Protein AF-A0A960IEM3-F1 (afdb_monomer_lite)

Radius of gyration: 12.83 Å; chains: 1; bounding box: 34×28×33 Å

Sequence (98 aa):
MGRARRLHQRALQADWQVGHGNVRVTPLVGEPIELTGVAAVVWAVLDMPRTANEVFAEALQIDPLLDEADVRAALDGMIESSLVWTNDDERSEGEIAI

Foldseek 3Di:
DDPLVVVLVQQLQFDWQDEPQWIWTHGPDDHIDIDGHLLNLLSNQQNDWDALVSSLVVSCVRYVVDDNVRNVVSLVVCCVVVSKHWPDPPRRPTIIHD

Structure (mmCIF, N/CA/C/O backbone):
data_AF-A0A960IEM3-F1
#
_entry.id   AF-A0A960IEM3-F1
#
loop_
_atom_site.group_PDB
_atom_site.id
_atom_site.type_symbol
_atom_site.label_atom_id
_atom_site.label_alt_id
_atom_site.label_comp_id
_atom_site.label_asym_id
_atom_site.label_entity_id
_atom_site.label_seq_id
_atom_site.pdbx_PDB_ins_code
_atom_site.Cartn_x
_atom_site.Cartn_y
_atom_site.Cartn_z
_atom_site.occupancy
_atom_site.B_iso_or_equiv
_atom_site.auth_seq_id
_atom_site.auth_comp_id
_atom_site.auth_asym_id
_atom_site.auth_atom_id
_atom_site.pdbx_PDB_model_num
ATOM 1 N N . MET A 1 1 ? -21.353 -2.524 1.834 1.00 48.94 1 MET A N 1
ATOM 2 C CA . MET A 1 1 ? -20.297 -3.539 1.586 1.00 48.94 1 MET A CA 1
ATOM 3 C C . MET A 1 1 ? -19.458 -3.118 0.377 1.00 48.94 1 MET A C 1
ATOM 5 O O . MET A 1 1 ? -19.894 -3.290 -0.762 1.00 48.94 1 MET A O 1
ATOM 9 N N . GLY A 1 2 ? -18.315 -2.472 0.632 1.00 49.38 2 GLY A N 1
ATOM 10 C CA . GLY A 1 2 ? -17.524 -1.733 -0.362 1.00 49.38 2 GLY A CA 1
ATOM 11 C C . GLY A 1 2 ? -16.821 -2.602 -1.413 1.00 49.38 2 GLY A C 1
ATOM 12 O O . GLY A 1 2 ? -16.490 -3.761 -1.172 1.00 49.38 2 GLY A O 1
ATOM 13 N N . ARG A 1 3 ? -16.597 -2.022 -2.599 1.00 45.47 3 ARG A N 1
ATOM 14 C CA . ARG A 1 3 ? -15.853 -2.609 -3.733 1.00 45.47 3 ARG A CA 1
ATOM 15 C C . ARG A 1 3 ? -14.414 -2.999 -3.350 1.00 45.47 3 ARG A C 1
ATOM 17 O O . ARG A 1 3 ? -13.932 -4.019 -3.827 1.00 45.47 3 ARG A O 1
ATOM 24 N N . ALA A 1 4 ? -13.812 -2.238 -2.438 1.00 41.59 4 ALA A N 1
ATOM 25 C CA . ALA A 1 4 ? -12.489 -2.439 -1.848 1.00 41.59 4 ALA A CA 1
ATOM 26 C C . ALA A 1 4 ? -12.314 -3.835 -1.216 1.00 41.59 4 ALA A C 1
ATOM 28 O O . ALA A 1 4 ? -11.450 -4.601 -1.630 1.00 41.59 4 ALA A O 1
ATOM 29 N N . ARG A 1 5 ? -13.235 -4.243 -0.333 1.00 49.28 5 ARG A N 1
ATOM 30 C CA . ARG A 1 5 ? -13.205 -5.562 0.328 1.00 49.28 5 ARG A CA 1
ATOM 31 C C . ARG A 1 5 ? -13.292 -6.742 -0.648 1.00 49.28 5 ARG A C 1
ATOM 33 O O . ARG A 1 5 ? -12.676 -7.777 -0.425 1.00 49.28 5 ARG A O 1
ATOM 40 N N . ARG A 1 6 ? -14.046 -6.596 -1.747 1.00 54.47 6 ARG A N 1
ATOM 41 C CA . ARG A 1 6 ? -14.143 -7.634 -2.794 1.00 54.47 6 ARG A CA 1
ATOM 42 C C . ARG A 1 6 ? -12.867 -7.742 -3.626 1.00 54.47 6 ARG A C 1
ATOM 44 O O . ARG A 1 6 ? -12.533 -8.839 -4.062 1.00 54.47 6 ARG A O 1
ATOM 51 N N . LEU A 1 7 ? -12.184 -6.622 -3.860 1.00 56.06 7 LEU A N 1
ATOM 52 C CA . LEU A 1 7 ? -10.881 -6.615 -4.521 1.00 56.06 7 LEU A CA 1
ATOM 53 C C . LEU A 1 7 ? -9.823 -7.254 -3.617 1.00 56.06 7 LEU A C 1
ATOM 55 O O . LEU A 1 7 ? -9.152 -8.169 -4.072 1.00 56.06 7 LEU A O 1
ATOM 59 N N . HIS A 1 8 ? -9.770 -6.886 -2.333 1.00 56.56 8 HIS A N 1
ATOM 60 C CA . HIS A 1 8 ? -8.856 -7.481 -1.350 1.00 56.56 8 HIS A CA 1
ATOM 61 C C . HIS A 1 8 ? -9.026 -9.007 -1.224 1.00 56.56 8 HIS A C 1
ATOM 63 O O . HIS A 1 8 ? -8.063 -9.751 -1.365 1.00 56.56 8 HIS A O 1
ATOM 69 N N . GLN A 1 9 ? -10.262 -9.507 -1.087 1.00 58.16 9 GLN A N 1
ATOM 70 C CA . GLN A 1 9 ? -10.515 -10.956 -1.024 1.00 58.16 9 GLN A CA 1
ATOM 71 C C . GLN A 1 9 ? -10.093 -11.719 -2.287 1.00 58.16 9 GLN A C 1
ATOM 73 O O . GLN A 1 9 ? -9.676 -12.869 -2.192 1.00 58.16 9 GLN A O 1
ATOM 78 N N . ARG A 1 10 ? -10.212 -11.103 -3.469 1.00 53.25 10 ARG A N 1
ATOM 79 C CA . ARG A 1 10 ? -9.717 -11.701 -4.719 1.00 53.25 10 ARG A CA 1
ATOM 80 C C . ARG A 1 10 ? -8.196 -11.688 -4.788 1.00 53.25 10 ARG A C 1
ATOM 82 O O . ARG A 1 10 ? -7.612 -12.612 -5.338 1.00 53.25 10 ARG A O 1
ATOM 89 N N . ALA A 1 11 ? -7.583 -10.654 -4.231 1.00 58.00 11 ALA A N 1
ATOM 90 C CA . ALA A 1 11 ? -6.148 -10.465 -4.235 1.00 58.00 11 ALA A CA 1
ATOM 91 C C . ALA A 1 11 ? -5.441 -11.437 -3.261 1.00 58.00 11 ALA A C 1
ATOM 93 O O . ALA A 1 11 ? -4.425 -12.016 -3.615 1.00 58.00 11 ALA A O 1
ATOM 94 N N . LEU A 1 12 ? -6.049 -11.778 -2.117 1.00 60.25 12 LEU A N 1
ATOM 95 C CA . LEU A 1 12 ? -5.573 -12.860 -1.228 1.00 60.25 12 LEU A CA 1
ATOM 96 C C . LEU A 1 12 ? -5.549 -14.260 -1.884 1.00 60.25 12 LEU A C 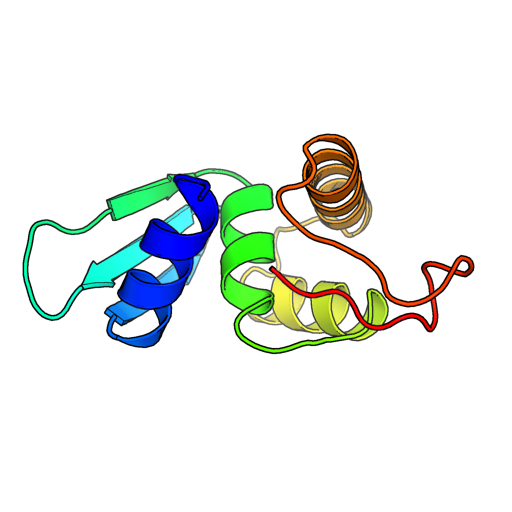1
ATOM 98 O O . LEU A 1 12 ? -4.958 -15.190 -1.346 1.00 60.25 12 LEU A O 1
ATOM 102 N N . GLN A 1 13 ? -6.210 -14.429 -3.031 1.00 65.00 13 GLN A N 1
ATOM 103 C CA . GLN A 1 13 ? -6.245 -15.667 -3.818 1.00 65.00 13 GLN A CA 1
ATOM 104 C C . GLN A 1 13 ? -5.614 -15.468 -5.206 1.00 65.00 13 GLN A C 1
ATOM 106 O O . GLN A 1 13 ? -6.065 -16.067 -6.184 1.00 65.00 13 GLN A O 1
ATOM 111 N N . ALA A 1 14 ? -4.626 -14.582 -5.320 1.00 63.88 14 ALA A N 1
ATOM 112 C CA . ALA A 1 14 ? -3.994 -14.217 -6.581 1.00 63.88 14 ALA A CA 1
ATOM 113 C C . ALA A 1 14 ? -2.473 -14.381 -6.527 1.00 63.88 14 ALA A C 1
ATOM 115 O O . ALA A 1 14 ? -1.869 -14.315 -5.459 1.00 63.88 14 ALA A O 1
ATOM 116 N N . ASP A 1 15 ? -1.867 -14.564 -7.699 1.00 68.94 15 ASP A N 1
ATOM 117 C CA . ASP A 1 15 ? -0.429 -14.373 -7.882 1.00 68.94 15 ASP A CA 1
ATOM 118 C C . ASP A 1 15 ? -0.142 -12.873 -8.039 1.00 68.94 15 ASP A C 1
ATOM 120 O O . ASP A 1 15 ? -0.815 -12.189 -8.824 1.00 68.94 15 ASP A O 1
ATOM 124 N N . TRP A 1 16 ? 0.823 -12.362 -7.275 1.00 67.38 16 TRP A N 1
ATOM 125 C CA . TRP A 1 16 ? 1.172 -10.942 -7.243 1.00 67.38 16 TRP A CA 1
ATOM 126 C C . TRP A 1 16 ? 2.527 -10.720 -7.898 1.00 67.38 16 TRP A C 1
ATOM 128 O O . TRP A 1 16 ? 3.522 -11.339 -7.530 1.00 67.38 16 TRP A O 1
ATOM 138 N N . GLN A 1 17 ? 2.577 -9.777 -8.832 1.00 72.81 17 GLN A N 1
ATOM 139 C CA . GLN A 1 17 ? 3.830 -9.252 -9.363 1.00 72.81 17 GLN A CA 1
ATOM 140 C C . GLN A 1 17 ? 3.892 -7.765 -9.065 1.00 72.81 17 GLN A C 1
ATOM 142 O O . GLN A 1 17 ? 2.985 -7.023 -9.444 1.00 72.81 17 GLN A O 1
ATOM 147 N N . VAL A 1 18 ? 4.957 -7.335 -8.396 1.00 71.50 18 VAL A N 1
ATOM 148 C CA . VAL A 1 18 ? 5.147 -5.935 -8.024 1.00 71.50 18 VAL A CA 1
ATOM 149 C C . VAL A 1 18 ? 6.489 -5.429 -8.539 1.00 71.50 18 VAL A C 1
ATOM 151 O O . VAL A 1 18 ? 7.492 -6.136 -8.453 1.00 71.50 18 VAL A O 1
ATOM 154 N N . GLY A 1 19 ? 6.499 -4.213 -9.083 1.00 69.12 19 GLY A N 1
ATOM 155 C CA . GLY A 1 19 ? 7.717 -3.497 -9.455 1.00 69.12 19 GLY A CA 1
ATOM 156 C C . GLY A 1 19 ? 7.439 -2.227 -10.260 1.00 69.12 19 GLY A C 1
ATOM 157 O O . GLY A 1 19 ? 6.461 -2.153 -11.009 1.00 69.12 19 GLY A O 1
ATOM 158 N N . HIS A 1 20 ? 8.315 -1.228 -10.124 1.00 71.62 20 HIS A N 1
ATOM 159 C CA . HIS A 1 20 ? 8.236 0.066 -10.818 1.00 71.62 20 HIS A CA 1
ATOM 160 C C . HIS A 1 20 ? 6.902 0.803 -10.607 1.00 71.62 20 HIS A C 1
ATOM 162 O O . HIS A 1 20 ? 6.294 1.305 -11.556 1.00 71.62 20 HIS A O 1
ATOM 168 N N . GLY A 1 21 ? 6.407 0.814 -9.372 1.00 66.31 21 GLY A N 1
ATOM 169 C CA . GLY A 1 21 ? 5.136 1.411 -8.989 1.00 66.31 21 GLY A CA 1
ATOM 170 C C . GLY A 1 21 ? 3.923 0.677 -9.552 1.00 66.31 21 GLY A C 1
ATOM 171 O O . GLY A 1 21 ? 2.826 1.209 -9.472 1.00 66.31 21 GLY A O 1
ATOM 172 N N . ASN A 1 22 ? 4.075 -0.513 -10.134 1.00 70.56 22 ASN A N 1
ATOM 173 C CA . ASN A 1 22 ? 2.962 -1.287 -10.670 1.00 70.56 22 ASN A CA 1
ATOM 174 C C . ASN A 1 22 ? 2.773 -2.571 -9.874 1.00 70.56 22 ASN A C 1
ATOM 176 O O . ASN A 1 22 ? 3.734 -3.241 -9.500 1.00 70.56 22 ASN A O 1
ATOM 180 N N . VAL A 1 23 ? 1.512 -2.926 -9.667 1.00 72.44 23 VAL A N 1
ATOM 181 C CA . VAL A 1 23 ? 1.097 -4.189 -9.077 1.00 72.44 23 VAL A CA 1
ATOM 182 C C . VAL A 1 23 ? 0.164 -4.884 -10.046 1.00 72.44 23 VAL A C 1
ATOM 184 O O . VAL A 1 23 ? -0.928 -4.399 -10.344 1.00 72.44 23 VAL A O 1
ATOM 187 N N . ARG A 1 24 ? 0.573 -6.054 -10.519 1.00 74.56 24 ARG A N 1
ATOM 188 C CA . ARG A 1 24 ? -0.281 -6.944 -11.291 1.00 74.56 24 ARG A CA 1
ATOM 189 C C . ARG A 1 24 ? -0.802 -8.040 -10.377 1.00 74.56 24 ARG A C 1
ATOM 191 O O . ARG A 1 24 ? -0.031 -8.824 -9.830 1.00 74.56 24 ARG A O 1
ATOM 198 N N . VAL A 1 25 ? -2.122 -8.102 -10.256 1.00 69.00 25 VAL A N 1
ATOM 199 C CA . VAL A 1 25 ? -2.841 -9.124 -9.494 1.00 69.00 25 VAL A CA 1
ATOM 200 C C . VAL A 1 25 ? -3.441 -10.111 -10.486 1.00 69.00 25 VAL A C 1
ATOM 202 O O . VAL A 1 25 ? -4.326 -9.744 -11.260 1.00 69.00 25 VAL A O 1
ATOM 205 N N . THR A 1 26 ? -2.977 -11.359 -10.481 1.00 74.56 26 THR A N 1
ATOM 206 C CA . THR A 1 26 ? -3.512 -12.430 -11.337 1.00 74.56 26 THR A CA 1
ATOM 207 C C . THR A 1 26 ? -4.403 -13.353 -10.501 1.00 74.56 26 THR A C 1
ATOM 209 O O . THR A 1 26 ? -3.889 -14.249 -9.830 1.00 74.56 26 THR A O 1
ATOM 212 N N . PRO A 1 27 ? -5.733 -13.144 -10.482 1.00 63.19 27 PRO A N 1
ATOM 213 C CA . PRO A 1 27 ? -6.636 -13.976 -9.693 1.00 63.19 27 PRO A CA 1
ATOM 214 C C . PRO A 1 27 ? -6.711 -15.403 -10.251 1.00 63.19 27 PRO A C 1
ATOM 216 O O . PRO A 1 27 ? -6.619 -15.603 -11.461 1.00 63.19 27 PRO A O 1
ATOM 219 N N . LEU A 1 28 ? -6.982 -16.392 -9.388 1.00 65.56 28 LEU A N 1
ATOM 220 C CA . LEU A 1 28 ? -7.227 -17.787 -9.809 1.00 65.56 28 LEU A CA 1
ATOM 221 C C . LEU A 1 28 ? -8.350 -17.922 -10.853 1.00 65.56 28 LEU A C 1
ATOM 223 O O . LEU A 1 28 ? -8.367 -18.870 -11.636 1.00 65.56 28 LEU A O 1
ATOM 227 N N . VAL A 1 29 ? -9.305 -16.988 -10.846 1.00 63.28 29 VAL A N 1
ATOM 228 C CA . VAL A 1 29 ? -10.415 -16.929 -11.799 1.00 63.28 29 VAL A CA 1
ATO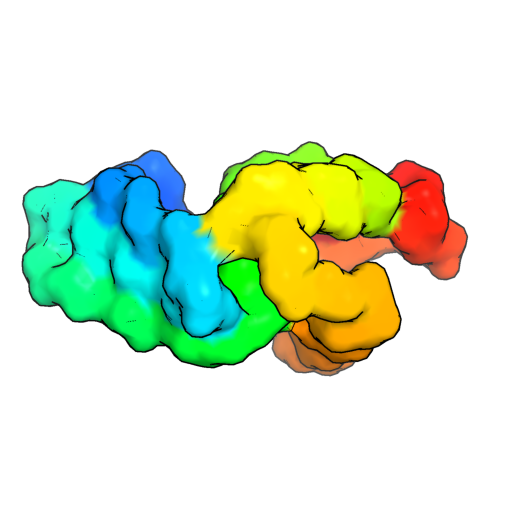M 229 C C . VAL A 1 29 ? -10.646 -15.480 -12.225 1.00 63.28 29 VAL A C 1
ATOM 231 O O . VAL A 1 29 ? -10.923 -14.617 -11.388 1.00 63.28 29 VAL A O 1
ATOM 234 N N . GLY A 1 30 ? -10.607 -15.230 -13.534 1.00 66.19 30 GLY A N 1
ATOM 235 C CA . GLY A 1 30 ? -10.860 -13.921 -14.139 1.00 66.19 30 GLY A CA 1
ATOM 236 C C . GLY A 1 30 ? -9.645 -13.353 -14.868 1.00 66.19 30 GLY A C 1
ATOM 237 O O . GLY A 1 30 ? -8.650 -14.042 -15.074 1.00 66.19 30 GLY A O 1
ATOM 238 N N . GLU A 1 31 ? -9.756 -12.094 -15.284 1.00 71.44 31 GLU A N 1
ATOM 239 C CA . GLU A 1 31 ? -8.661 -11.376 -15.938 1.00 71.44 31 GLU A CA 1
ATOM 240 C C . GLU A 1 31 ? -7.711 -10.757 -14.899 1.00 71.44 31 GLU A C 1
ATOM 242 O O . GLU A 1 31 ? -8.169 -10.343 -13.826 1.00 71.44 31 GLU A O 1
ATOM 247 N N . PRO A 1 32 ? -6.401 -10.675 -15.201 1.00 71.12 32 PRO A N 1
ATOM 248 C CA . PRO A 1 32 ? -5.453 -9.929 -14.385 1.00 71.12 32 PRO A CA 1
ATOM 249 C C . PRO A 1 32 ? -5.882 -8.471 -14.218 1.00 71.12 32 PRO A C 1
ATOM 251 O O . PRO A 1 32 ? -6.376 -7.844 -15.155 1.00 71.12 32 PRO A O 1
ATOM 254 N N . ILE A 1 33 ? -5.659 -7.927 -13.026 1.00 70.56 33 ILE A N 1
ATOM 255 C CA . ILE A 1 33 ? -5.895 -6.520 -12.711 1.00 70.56 33 ILE A CA 1
ATOM 256 C C . ILE A 1 33 ? -4.534 -5.848 -12.579 1.00 70.56 33 ILE A C 1
ATOM 258 O O . ILE A 1 33 ? -3.710 -6.278 -11.774 1.00 70.56 33 ILE A O 1
ATOM 262 N N . GLU A 1 34 ? -4.309 -4.790 -13.351 1.00 70.88 34 GLU A N 1
ATOM 263 C CA . GLU A 1 34 ? -3.146 -3.920 -13.186 1.00 70.88 34 GLU A CA 1
ATOM 264 C C . GLU A 1 34 ? -3.538 -2.714 -12.333 1.00 70.88 34 GLU A C 1
ATOM 266 O O . GLU A 1 34 ? -4.472 -1.972 -12.645 1.00 70.88 34 GLU A O 1
ATOM 271 N N . LEU A 1 35 ? -2.835 -2.555 -11.219 1.00 71.00 35 LEU A N 1
ATOM 272 C CA . LEU A 1 35 ? -2.881 -1.393 -10.352 1.00 71.00 35 LEU A CA 1
ATOM 273 C C . LEU A 1 35 ? -1.572 -0.624 -10.557 1.00 71.00 35 LEU A C 1
ATOM 275 O O . LEU A 1 35 ? -0.499 -1.219 -10.603 1.00 71.00 35 LEU A O 1
ATOM 279 N N . THR A 1 36 ? -1.655 0.694 -10.686 1.00 76.94 36 THR A N 1
ATOM 280 C CA . THR A 1 36 ? -0.503 1.551 -10.999 1.00 76.94 36 THR A CA 1
ATOM 281 C C . THR A 1 36 ? -0.332 2.635 -9.942 1.00 76.94 36 THR A C 1
ATOM 283 O O . THR A 1 36 ? -1.320 3.146 -9.410 1.00 76.94 36 THR A O 1
ATOM 286 N N . GLY A 1 37 ? 0.907 3.048 -9.707 1.00 79.69 37 GLY A N 1
ATOM 287 C CA . GLY A 1 37 ? 1.300 4.040 -8.712 1.00 79.69 37 GLY A CA 1
ATOM 288 C C . GLY A 1 37 ? 1.591 3.460 -7.323 1.00 79.69 37 GLY A C 1
ATOM 289 O O . GLY A 1 37 ? 1.312 2.304 -7.014 1.00 79.69 37 GLY A O 1
ATOM 290 N N . VAL A 1 38 ? 2.121 4.309 -6.444 1.00 82.62 38 VAL A N 1
ATOM 291 C CA . VAL A 1 38 ? 2.584 3.933 -5.095 1.00 82.62 38 VAL A CA 1
ATOM 292 C C . VAL A 1 38 ? 1.476 3.318 -4.230 1.00 82.62 38 VAL A C 1
ATOM 294 O O . VAL A 1 38 ? 1.714 2.350 -3.515 1.00 82.62 38 VAL A O 1
ATOM 297 N N . ALA A 1 39 ? 0.235 3.795 -4.367 1.00 79.38 39 ALA A N 1
ATOM 298 C CA . ALA A 1 39 ? -0.925 3.237 -3.666 1.00 79.38 39 ALA A CA 1
ATOM 299 C C . ALA A 1 39 ? -1.204 1.766 -4.019 1.00 79.38 39 ALA A C 1
ATOM 301 O O . ALA A 1 39 ? -1.742 1.028 -3.197 1.00 79.38 39 ALA A O 1
ATOM 302 N N . ALA A 1 40 ? -0.827 1.324 -5.223 1.00 80.12 40 ALA A N 1
ATOM 303 C CA . ALA A 1 40 ? -0.930 -0.077 -5.607 1.00 80.12 40 ALA A CA 1
ATOM 304 C C . ALA A 1 40 ? 0.024 -0.938 -4.774 1.00 80.12 40 ALA A C 1
ATOM 306 O O . ALA A 1 40 ? -0.390 -1.964 -4.236 1.00 80.12 40 ALA A O 1
ATOM 307 N N . VAL A 1 41 ? 1.276 -0.488 -4.632 1.00 79.75 41 VAL A N 1
ATOM 308 C CA . VAL A 1 41 ? 2.309 -1.168 -3.838 1.00 79.75 41 VAL A CA 1
ATOM 309 C C . VAL A 1 41 ? 1.911 -1.194 -2.363 1.00 79.75 41 VAL A C 1
ATOM 311 O O . VAL A 1 41 ? 1.922 -2.258 -1.755 1.00 79.75 41 VAL A O 1
ATOM 314 N N . VAL A 1 42 ? 1.450 -0.065 -1.812 1.00 82.69 42 VAL A N 1
ATOM 315 C CA . VAL A 1 42 ? 0.941 0.011 -0.428 1.00 82.69 42 VAL A CA 1
ATOM 316 C C . VAL A 1 42 ? -0.221 -0.955 -0.201 1.00 82.69 42 VAL A C 1
ATOM 318 O O . VAL A 1 42 ? -0.248 -1.673 0.794 1.00 82.69 42 VAL A O 1
ATOM 321 N N . TRP A 1 43 ? -1.164 -1.029 -1.142 1.00 80.00 43 TRP A N 1
ATOM 322 C CA . TRP A 1 43 ? -2.280 -1.972 -1.066 1.00 80.00 43 TRP A CA 1
ATOM 323 C C . TRP A 1 43 ? -1.827 -3.439 -1.104 1.00 80.00 43 TRP A C 1
ATOM 325 O O . TRP A 1 43 ? -2.451 -4.278 -0.461 1.00 80.00 43 TRP A O 1
ATOM 335 N N . ALA A 1 44 ? -0.769 -3.758 -1.856 1.00 76.50 44 ALA A N 1
ATOM 336 C CA . ALA A 1 44 ? -0.211 -5.108 -1.925 1.00 76.50 44 ALA A CA 1
ATOM 337 C C . ALA A 1 44 ? 0.472 -5.527 -0.616 1.00 76.50 44 ALA A C 1
ATOM 339 O O . ALA A 1 44 ? 0.339 -6.674 -0.205 1.00 76.50 44 ALA A O 1
ATOM 340 N N . VAL A 1 45 ? 1.164 -4.593 0.041 1.00 82.38 45 VAL A N 1
ATOM 341 C CA . VAL A 1 45 ? 1.844 -4.825 1.327 1.00 82.38 45 VAL A CA 1
ATOM 342 C C . VAL A 1 45 ? 0.850 -5.011 2.478 1.00 82.38 45 VAL A C 1
ATOM 344 O O . VAL A 1 45 ? 1.113 -5.751 3.421 1.00 82.38 45 VAL A O 1
ATOM 347 N N . LEU A 1 46 ? -0.317 -4.371 2.405 1.00 78.81 46 LEU A N 1
ATOM 348 C CA . LEU A 1 46 ? -1.384 -4.468 3.407 1.00 78.81 46 LEU A CA 1
ATOM 349 C C . LEU A 1 46 ? -2.248 -5.741 3.255 1.00 78.81 46 LEU A C 1
ATOM 351 O O . LEU A 1 46 ? -3.461 -5.718 3.474 1.00 78.81 46 LEU A O 1
ATOM 355 N N . ASP A 1 47 ? -1.646 -6.866 2.867 1.00 72.38 47 ASP A N 1
ATOM 356 C CA . ASP A 1 47 ? -2.320 -8.170 2.807 1.00 72.38 47 ASP A CA 1
ATOM 357 C C . ASP A 1 47 ? -2.738 -8.687 4.197 1.00 72.38 47 ASP A C 1
ATOM 359 O O . ASP A 1 47 ? -3.763 -9.358 4.339 1.00 72.38 47 ASP A O 1
ATOM 363 N N . MET A 1 48 ? -1.979 -8.303 5.221 1.00 69.31 48 MET A N 1
ATOM 364 C CA . MET A 1 48 ? -2.244 -8.506 6.641 1.00 69.31 48 MET A CA 1
ATOM 365 C C . MET A 1 48 ? -2.136 -7.178 7.410 1.00 69.31 48 MET A C 1
ATOM 367 O O . MET A 1 48 ? -1.520 -6.234 6.909 1.00 69.31 48 MET A O 1
ATOM 371 N N . PRO A 1 49 ? -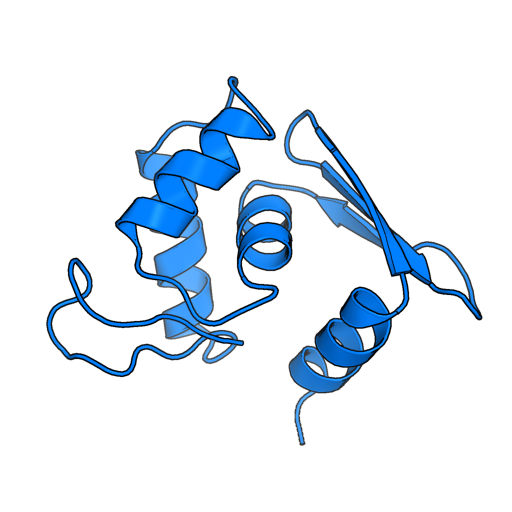2.725 -7.081 8.620 1.00 78.88 49 PRO A N 1
ATOM 372 C CA . PRO A 1 49 ? -2.542 -5.919 9.482 1.00 78.88 49 PRO A CA 1
ATOM 373 C C . PRO A 1 49 ? -1.061 -5.693 9.795 1.00 78.88 49 PRO A C 1
ATOM 375 O O . PRO A 1 49 ? -0.368 -6.636 10.179 1.00 78.88 49 PRO A O 1
ATOM 378 N N . ARG A 1 50 ? -0.579 -4.463 9.604 1.00 82.81 50 ARG A N 1
ATOM 379 C CA . ARG A 1 50 ? 0.835 -4.083 9.771 1.00 82.81 50 ARG A CA 1
ATOM 380 C C . ARG A 1 50 ? 0.953 -2.663 10.297 1.00 82.81 50 ARG A C 1
ATOM 382 O O . ARG A 1 50 ? 0.079 -1.841 10.049 1.00 82.81 50 ARG A O 1
ATOM 389 N N . THR A 1 51 ? 2.039 -2.340 10.977 1.00 85.06 51 THR A N 1
ATOM 390 C CA . THR A 1 51 ? 2.356 -0.953 11.350 1.00 85.06 51 THR A CA 1
ATOM 391 C C . THR A 1 51 ? 2.789 -0.138 10.129 1.00 85.06 51 THR A C 1
ATOM 393 O O . THR A 1 51 ? 3.268 -0.689 9.135 1.00 85.06 51 THR A O 1
ATOM 396 N N . ALA A 1 52 ? 2.698 1.194 10.200 1.00 83.06 52 ALA A N 1
ATOM 397 C CA . ALA A 1 52 ? 3.179 2.058 9.117 1.00 83.06 52 ALA A CA 1
ATOM 398 C C . ALA A 1 52 ? 4.659 1.798 8.775 1.00 83.06 52 ALA A C 1
ATOM 400 O O . ALA A 1 52 ? 5.022 1.739 7.604 1.00 83.06 52 ALA A O 1
ATOM 401 N N . ASN A 1 53 ? 5.503 1.571 9.788 1.00 84.06 53 ASN A N 1
ATOM 402 C CA . ASN A 1 53 ? 6.926 1.269 9.608 1.00 84.06 53 ASN A CA 1
ATOM 403 C C . ASN A 1 53 ? 7.169 -0.028 8.830 1.00 84.06 53 ASN A C 1
ATOM 405 O O . ASN A 1 53 ? 8.050 -0.071 7.971 1.00 84.06 53 ASN A O 1
ATOM 409 N N . GLU A 1 54 ? 6.381 -1.068 9.095 1.00 85.69 54 GLU A N 1
ATOM 410 C CA . GLU A 1 54 ? 6.446 -2.322 8.340 1.00 85.69 54 GLU A CA 1
ATOM 411 C C . GLU A 1 54 ? 5.990 -2.118 6.894 1.00 85.69 54 GLU A C 1
ATOM 413 O O . GLU A 1 54 ? 6.643 -2.613 5.976 1.00 85.69 54 GLU A O 1
ATOM 418 N N . VAL A 1 55 ? 4.935 -1.322 6.680 1.00 85.19 55 VAL A N 1
ATOM 419 C CA . VAL A 1 55 ? 4.474 -0.962 5.332 1.00 85.19 55 VAL A CA 1
ATOM 420 C C . VAL A 1 55 ? 5.574 -0.242 4.552 1.00 85.19 55 VAL A C 1
ATOM 422 O O . VAL A 1 55 ? 5.839 -0.601 3.406 1.00 85.19 55 VAL A O 1
ATOM 425 N N . PHE A 1 56 ? 6.251 0.734 5.168 1.00 85.44 56 PHE A N 1
ATOM 426 C CA . PHE A 1 56 ? 7.366 1.453 4.542 1.00 85.44 56 PHE A CA 1
ATOM 427 C C . PHE A 1 56 ? 8.521 0.517 4.186 1.00 85.44 56 PHE A C 1
ATOM 429 O O . PHE A 1 56 ? 8.997 0.522 3.049 1.00 85.44 56 PHE A O 1
ATOM 436 N N . ALA A 1 57 ? 8.964 -0.297 5.147 1.00 84.62 57 ALA A N 1
ATOM 437 C CA . ALA A 1 57 ? 10.099 -1.190 4.961 1.00 84.62 57 ALA A CA 1
ATOM 438 C C . ALA A 1 57 ? 9.852 -2.203 3.834 1.00 84.62 57 ALA A C 1
ATOM 440 O O . ALA A 1 57 ? 10.740 -2.446 3.018 1.00 84.62 57 ALA A O 1
ATOM 441 N N . GLU A 1 58 ? 8.651 -2.772 3.762 1.00 85.12 58 GLU A N 1
ATOM 442 C CA . GLU A 1 58 ? 8.311 -3.782 2.762 1.00 85.12 58 GLU A CA 1
ATOM 443 C C . GLU A 1 58 ? 8.027 -3.172 1.387 1.00 85.12 58 GLU A C 1
ATOM 445 O O . GLU A 1 58 ? 8.499 -3.702 0.382 1.00 85.12 58 GLU A O 1
ATOM 450 N N . ALA A 1 59 ? 7.371 -2.007 1.323 1.00 83.88 59 ALA A N 1
ATOM 451 C CA . ALA A 1 59 ? 7.189 -1.282 0.065 1.00 83.88 59 ALA A CA 1
ATOM 452 C C . ALA A 1 59 ? 8.537 -0.954 -0.602 1.00 83.88 59 ALA A C 1
ATOM 454 O O . ALA A 1 59 ? 8.679 -1.148 -1.807 1.00 83.88 59 ALA A O 1
ATOM 455 N N . LEU A 1 60 ? 9.543 -0.536 0.177 1.00 82.31 60 LEU A N 1
ATOM 456 C CA . LEU A 1 60 ? 10.897 -0.251 -0.319 1.00 82.31 60 LEU A CA 1
ATOM 457 C C . LEU A 1 60 ? 11.687 -1.510 -0.703 1.00 82.31 60 LEU A C 1
ATOM 459 O O . LEU A 1 60 ? 12.523 -1.460 -1.604 1.00 82.31 60 LEU A O 1
ATOM 463 N N . GLN A 1 61 ? 11.453 -2.643 -0.035 1.00 81.75 61 GLN A N 1
ATOM 464 C CA . GLN A 1 61 ? 12.050 -3.921 -0.442 1.00 81.75 61 GLN A CA 1
ATOM 465 C C . GLN A 1 61 ? 11.490 -4.398 -1.782 1.00 81.75 61 GLN A C 1
ATOM 467 O O . GLN A 1 61 ? 12.229 -4.940 -2.605 1.00 81.75 61 GLN A O 1
ATOM 472 N N . ILE A 1 62 ? 10.190 -4.198 -1.984 1.00 76.25 62 ILE A N 1
ATOM 473 C CA . ILE A 1 62 ? 9.478 -4.593 -3.192 1.00 76.25 62 ILE A CA 1
ATOM 474 C C . ILE A 1 62 ? 9.816 -3.660 -4.365 1.00 76.25 62 ILE A C 1
ATOM 476 O O . ILE A 1 62 ? 10.050 -4.131 -5.479 1.00 76.25 62 ILE A O 1
ATOM 480 N N . ASP A 1 63 ? 9.863 -2.350 -4.125 1.00 79.88 63 ASP A N 1
ATOM 481 C CA . ASP A 1 63 ? 10.266 -1.357 -5.115 1.00 79.88 63 ASP A CA 1
ATOM 482 C C . ASP A 1 63 ? 11.245 -0.332 -4.510 1.00 79.88 63 ASP A C 1
ATOM 484 O O . ASP A 1 63 ? 10.829 0.672 -3.925 1.00 79.88 63 ASP A O 1
ATOM 488 N N . PRO A 1 64 ? 12.562 -0.549 -4.693 1.00 80.38 64 PRO A N 1
ATOM 489 C CA . PRO A 1 64 ? 13.604 0.329 -4.159 1.00 80.38 64 PRO A CA 1
ATOM 490 C C . PRO A 1 64 ? 13.623 1.745 -4.747 1.00 80.38 64 PRO A C 1
ATOM 492 O O . PRO A 1 64 ? 14.428 2.566 -4.311 1.00 80.38 64 PRO A O 1
ATOM 495 N N . LEU A 1 65 ? 12.814 2.024 -5.775 1.00 82.62 65 LEU A N 1
ATOM 496 C CA . LEU A 1 65 ? 12.714 3.348 -6.392 1.00 82.62 65 LEU A CA 1
ATOM 497 C C . LEU A 1 65 ? 11.661 4.236 -5.721 1.00 82.62 65 LEU A C 1
ATOM 499 O O . LEU A 1 65 ? 11.558 5.409 -6.080 1.00 82.62 65 LEU A O 1
ATOM 503 N N . LEU A 1 66 ? 10.871 3.692 -4.792 1.00 83.06 66 LEU A N 1
ATOM 504 C CA . LEU A 1 66 ? 9.884 4.464 -4.047 1.00 83.06 66 LEU A CA 1
ATOM 505 C C . LEU A 1 66 ? 10.554 5.410 -3.047 1.00 83.06 66 LEU A C 1
ATOM 507 O O . LEU A 1 66 ? 11.580 5.090 -2.450 1.00 83.06 66 LEU A O 1
ATOM 511 N N . ASP A 1 67 ? 9.929 6.567 -2.840 1.00 85.38 67 ASP A N 1
ATOM 512 C CA . ASP A 1 67 ? 10.253 7.475 -1.743 1.00 85.38 67 ASP A CA 1
ATOM 513 C C . ASP A 1 67 ? 9.335 7.177 -0.546 1.00 85.38 67 ASP A C 1
ATOM 515 O O . ASP A 1 67 ? 8.131 6.957 -0.708 1.00 85.38 67 ASP A O 1
ATOM 519 N N . GLU A 1 68 ? 9.883 7.212 0.669 1.00 85.12 68 GLU A N 1
ATOM 520 C CA . GLU A 1 68 ? 9.108 7.103 1.909 1.00 85.12 68 GLU A CA 1
ATOM 521 C C . GLU A 1 68 ? 7.996 8.161 1.957 1.00 85.12 68 GLU A C 1
ATOM 523 O O . GLU A 1 68 ? 6.877 7.866 2.388 1.00 85.12 68 GLU A O 1
ATOM 528 N N . ALA A 1 69 ? 8.270 9.377 1.467 1.00 86.31 69 ALA A N 1
ATOM 529 C CA . ALA A 1 69 ? 7.279 10.449 1.410 1.00 86.31 69 ALA A CA 1
ATOM 530 C C . ALA A 1 69 ? 6.070 10.080 0.533 1.00 86.31 69 ALA A C 1
ATOM 532 O O . ALA A 1 69 ? 4.927 10.328 0.925 1.00 86.31 69 ALA A O 1
ATOM 533 N N . ASP A 1 70 ? 6.308 9.435 -0.611 1.00 85.50 70 ASP A N 1
ATOM 534 C CA . ASP A 1 70 ? 5.248 9.009 -1.525 1.00 85.50 70 ASP A CA 1
ATOM 535 C C . ASP A 1 70 ? 4.4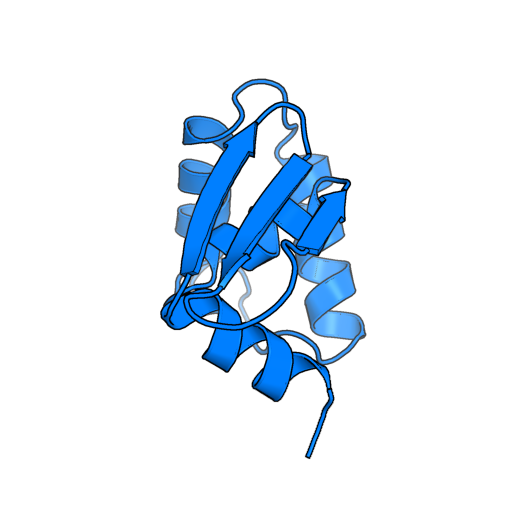44 7.841 -0.949 1.00 85.50 70 ASP A C 1
ATOM 537 O O . ASP A 1 70 ? 3.215 7.812 -1.058 1.00 85.50 70 ASP A O 1
ATOM 541 N N . VAL A 1 71 ? 5.121 6.889 -0.296 1.00 86.56 71 VAL A N 1
ATOM 542 C CA . VAL A 1 71 ? 4.464 5.767 0.393 1.00 86.56 71 VAL A CA 1
ATOM 543 C C . VAL A 1 71 ? 3.575 6.294 1.518 1.00 86.56 71 VAL A C 1
ATOM 545 O O . VAL A 1 71 ? 2.439 5.840 1.670 1.00 86.56 71 VAL A O 1
ATOM 548 N N . ARG A 1 72 ? 4.040 7.303 2.268 1.00 87.06 72 ARG A N 1
ATOM 549 C CA . ARG A 1 72 ? 3.267 7.914 3.357 1.00 87.06 72 ARG A CA 1
ATOM 550 C C . ARG A 1 72 ? 2.065 8.681 2.825 1.00 87.06 72 ARG A C 1
ATOM 552 O O . ARG A 1 72 ? 0.963 8.478 3.322 1.00 87.06 72 ARG A O 1
ATOM 559 N N . ALA A 1 73 ? 2.251 9.484 1.780 1.00 86.56 73 ALA A N 1
ATOM 560 C CA . ALA A 1 73 ? 1.156 10.207 1.140 1.00 86.56 73 ALA A CA 1
ATOM 561 C C . ALA A 1 73 ? 0.086 9.257 0.575 1.00 86.56 73 ALA A C 1
ATOM 563 O O . ALA A 1 73 ? -1.112 9.516 0.708 1.00 86.56 73 ALA A O 1
ATOM 564 N N . ALA A 1 74 ? 0.502 8.139 -0.027 1.00 86.50 74 ALA A N 1
ATOM 565 C CA . ALA A 1 74 ? -0.417 7.118 -0.518 1.00 86.50 74 ALA A CA 1
ATOM 566 C C . ALA A 1 74 ? -1.209 6.471 0.627 1.00 86.50 74 ALA A C 1
ATOM 568 O O . ALA A 1 74 ? -2.432 6.360 0.544 1.00 86.50 74 ALA A O 1
ATOM 569 N N . LEU A 1 75 ? -0.521 6.093 1.705 1.00 84.62 75 LEU A N 1
ATOM 570 C CA . LEU A 1 75 ? -1.126 5.506 2.894 1.00 84.62 75 LEU A CA 1
ATOM 571 C C . LEU A 1 75 ? -2.144 6.452 3.552 1.00 84.62 75 LEU A C 1
ATOM 573 O O . LEU A 1 75 ? -3.276 6.045 3.817 1.00 84.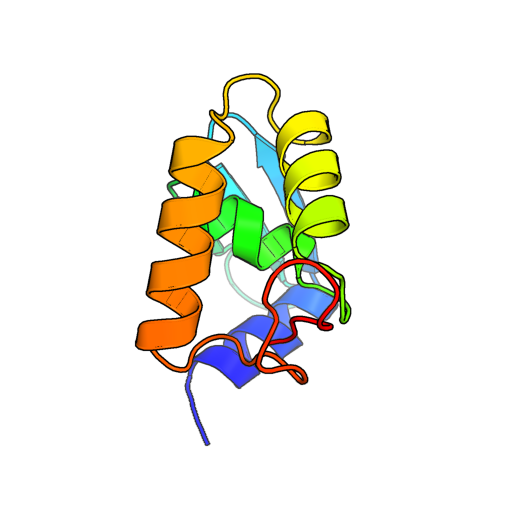62 75 LEU A O 1
ATOM 577 N N . ASP A 1 76 ? -1.780 7.722 3.738 1.00 84.19 76 ASP A N 1
ATOM 578 C CA . ASP A 1 76 ? -2.672 8.750 4.283 1.00 84.19 76 ASP A CA 1
ATOM 579 C C . ASP A 1 76 ? -3.919 8.928 3.399 1.00 84.19 76 ASP A C 1
ATOM 581 O O . ASP A 1 76 ? -5.045 8.896 3.900 1.00 84.19 76 ASP A O 1
ATOM 585 N N . GLY A 1 77 ? -3.751 9.011 2.075 1.00 81.94 77 GLY A N 1
ATOM 586 C CA . GLY A 1 77 ? -4.876 9.125 1.141 1.00 81.94 77 GLY A CA 1
ATOM 587 C C . GLY A 1 77 ? -5.821 7.915 1.164 1.00 81.94 77 GLY A C 1
ATOM 588 O O . GLY A 1 77 ? -7.035 8.056 0.978 1.00 81.94 77 GLY A O 1
ATOM 589 N N . MET A 1 78 ? -5.295 6.716 1.425 1.00 82.44 78 MET A N 1
ATOM 590 C CA . MET A 1 78 ? -6.092 5.491 1.563 1.00 82.44 78 MET A CA 1
ATOM 591 C C . MET A 1 78 ? -6.889 5.470 2.872 1.00 82.44 78 MET A C 1
ATOM 593 O O . MET A 1 78 ? -8.050 5.047 2.863 1.00 82.44 78 MET A O 1
ATOM 597 N N . ILE A 1 79 ? -6.314 5.982 3.962 1.00 80.38 79 ILE A N 1
ATOM 598 C CA . ILE A 1 79 ? -7.012 6.166 5.242 1.00 80.38 79 ILE A CA 1
ATOM 599 C C . ILE A 1 79 ? -8.123 7.214 5.101 1.00 80.38 79 ILE A C 1
ATOM 601 O O . ILE A 1 79 ? -9.271 6.948 5.458 1.00 80.38 79 ILE A O 1
ATOM 605 N N . GLU A 1 80 ? -7.827 8.374 4.508 1.00 79.44 80 GLU A N 1
ATOM 606 C CA . GLU A 1 80 ? -8.817 9.434 4.254 1.00 79.44 80 GLU A CA 1
ATOM 607 C C . GLU A 1 80 ? -9.984 8.940 3.389 1.00 79.44 80 GLU A C 1
ATOM 609 O O . GLU A 1 80 ? -11.146 9.267 3.634 1.00 79.44 80 GLU A O 1
ATOM 614 N N . SER A 1 81 ? -9.688 8.080 2.413 1.00 71.19 81 SER A N 1
ATOM 615 C CA . SER A 1 81 ? -10.689 7.450 1.545 1.00 71.19 81 SER A CA 1
ATOM 616 C C . SER A 1 81 ? -11.461 6.306 2.216 1.00 71.19 81 SER A C 1
ATOM 618 O O . SER A 1 81 ? -12.317 5.691 1.573 1.00 71.19 81 SER A O 1
ATOM 620 N N . SER A 1 82 ? -11.165 5.989 3.484 1.00 72.38 82 SER A N 1
ATOM 621 C CA . SER A 1 82 ? -11.717 4.840 4.220 1.00 72.38 82 SER A CA 1
ATOM 622 C C . SER A 1 82 ? -11.513 3.500 3.495 1.00 72.38 82 SER A C 1
ATOM 624 O O . SER A 1 82 ? -12.342 2.591 3.590 1.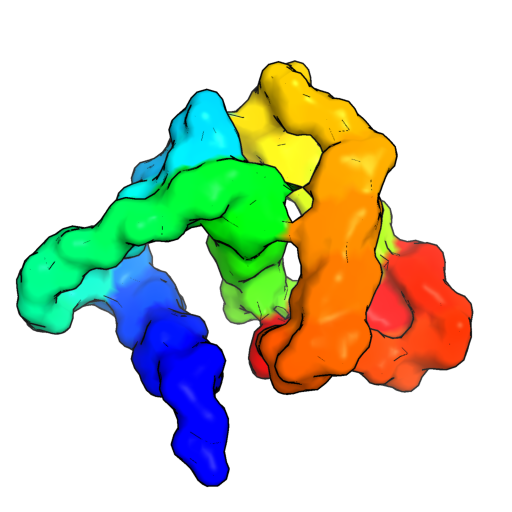00 72.38 82 SER A O 1
ATOM 626 N N . LEU A 1 83 ? -10.436 3.397 2.712 1.00 67.31 83 LEU A N 1
ATOM 627 C CA . LEU A 1 83 ? -10.005 2.161 2.054 1.00 67.31 83 LEU A CA 1
ATOM 628 C C . LEU A 1 83 ? -9.186 1.278 2.993 1.00 67.31 83 LEU A C 1
ATOM 630 O O . LEU A 1 83 ? -9.127 0.073 2.783 1.00 67.31 83 LEU A O 1
ATOM 634 N N . VAL A 1 84 ? -8.556 1.909 3.977 1.00 72.38 84 VAL A N 1
ATOM 635 C CA . VAL A 1 84 ? -7.696 1.325 4.997 1.00 72.38 84 VAL A CA 1
ATOM 636 C C . VAL A 1 84 ? -8.067 1.997 6.320 1.00 72.38 84 VAL A C 1
ATOM 638 O O . VAL A 1 84 ? -8.466 3.164 6.329 1.00 72.38 84 VAL A O 1
ATOM 641 N N . TRP A 1 85 ? -7.974 1.280 7.432 1.00 75.00 85 TRP A N 1
ATOM 642 C CA . TRP A 1 85 ? -8.247 1.796 8.770 1.00 75.00 85 TRP A CA 1
ATOM 643 C C . TRP A 1 85 ? -7.048 1.538 9.696 1.00 75.00 85 TRP A C 1
ATOM 645 O O . TRP A 1 85 ? -6.301 0.583 9.498 1.00 75.00 85 TRP A O 1
ATOM 655 N N . THR A 1 86 ? -6.850 2.420 10.680 1.00 74.12 86 THR A N 1
ATOM 656 C CA . THR A 1 86 ? -5.820 2.306 11.729 1.00 74.12 86 THR A CA 1
ATOM 657 C C . THR A 1 86 ? -6.493 2.035 13.073 1.00 74.12 86 THR A C 1
ATOM 659 O O . THR A 1 86 ? -7.530 2.636 13.363 1.00 74.12 86 THR A O 1
ATOM 662 N N . ASN A 1 87 ? -5.944 1.114 13.869 1.00 62.88 87 ASN A N 1
ATOM 663 C CA . ASN A 1 87 ? -6.441 0.794 15.217 1.00 62.88 87 ASN A CA 1
ATOM 664 C C . ASN A 1 87 ? -6.020 1.816 16.281 1.00 62.88 87 ASN A C 1
ATOM 666 O O . ASN A 1 87 ? -6.580 1.792 17.374 1.00 62.88 87 ASN A O 1
ATOM 670 N N . ASP A 1 88 ? -5.056 2.686 15.972 1.00 57.09 88 ASP A N 1
ATOM 671 C CA . ASP A 1 88 ? -4.474 3.622 16.934 1.00 57.09 88 ASP A CA 1
ATOM 672 C C . ASP A 1 88 ? -4.430 5.052 16.383 1.00 57.09 88 ASP A C 1
ATOM 674 O O . ASP A 1 88 ? -4.183 5.267 15.188 1.00 57.09 88 ASP A O 1
ATOM 678 N N . ASP A 1 89 ? -4.669 6.030 17.265 1.00 52.19 89 ASP A N 1
ATOM 679 C CA . ASP A 1 89 ? -4.603 7.464 16.938 1.00 52.19 89 ASP A CA 1
ATOM 680 C C . ASP A 1 89 ? -3.146 7.899 16.646 1.00 52.19 89 ASP A C 1
ATOM 682 O O . ASP A 1 89 ? -2.910 8.872 15.922 1.00 52.19 89 ASP A O 1
ATOM 686 N N . GLU A 1 90 ? -2.155 7.139 17.135 1.00 52.38 90 GLU A N 1
ATOM 687 C CA . GLU A 1 90 ? -0.729 7.318 16.845 1.00 52.38 90 GLU A CA 1
ATOM 688 C C . GLU A 1 90 ? -0.280 6.420 15.673 1.00 52.38 90 GLU A C 1
ATOM 690 O O . GLU A 1 90 ? 0.137 5.272 15.825 1.00 52.38 90 GLU A O 1
ATOM 695 N N . ARG A 1 91 ? -0.333 6.989 14.462 1.00 56.44 91 ARG A N 1
ATOM 696 C CA . ARG A 1 91 ? -0.062 6.349 13.152 1.00 56.44 91 ARG A CA 1
ATOM 697 C C . ARG A 1 91 ? 1.302 5.647 12.997 1.00 56.44 91 ARG A C 1
ATOM 699 O O . ARG A 1 91 ? 1.516 4.980 11.990 1.00 56.44 91 ARG A O 1
ATOM 706 N N . SER A 1 92 ? 2.229 5.816 13.938 1.00 54.66 92 SER A N 1
ATOM 707 C CA . SER A 1 92 ? 3.576 5.226 13.889 1.00 54.66 92 SER A CA 1
ATOM 708 C C . SER A 1 92 ? 3.655 3.833 14.521 1.00 54.66 92 SER A C 1
ATOM 710 O O . SER A 1 92 ? 4.516 3.047 14.130 1.00 54.66 92 SER A O 1
ATOM 712 N N . GLU A 1 93 ? 2.770 3.529 15.475 1.00 60.06 93 GLU A N 1
ATOM 713 C CA . GLU A 1 93 ? 2.734 2.250 16.208 1.00 60.06 93 GLU A CA 1
ATOM 714 C C . GLU A 1 93 ? 1.413 1.490 16.003 1.00 60.06 93 GLU A C 1
ATOM 716 O O . GLU A 1 93 ? 1.351 0.286 16.246 1.00 60.06 93 GLU A O 1
ATOM 721 N N . GLY A 1 94 ? 0.380 2.165 15.489 1.00 65.62 94 GLY A N 1
ATOM 722 C CA . GLY A 1 94 ? -0.912 1.554 15.199 1.00 65.62 94 GLY A CA 1
ATOM 723 C C . GLY A 1 94 ? -0.889 0.567 14.032 1.00 65.62 94 GLY A C 1
ATOM 724 O O . GLY A 1 94 ? -0.280 0.814 12.989 1.00 65.62 94 GLY A O 1
ATOM 725 N N . GLU A 1 95 ? -1.602 -0.548 14.201 1.00 76.19 95 GLU A N 1
ATOM 726 C CA . GLU A 1 95 ? -1.869 -1.500 13.121 1.00 76.19 95 GLU A CA 1
ATOM 727 C C . GLU A 1 95 ? -2.811 -0.899 12.072 1.00 76.19 95 GLU A C 1
ATOM 729 O O . GLU A 1 95 ? -3.861 -0.334 12.392 1.00 76.19 95 GLU A O 1
ATOM 734 N N . ILE A 1 96 ? -2.443 -1.092 10.811 1.00 74.75 96 ILE A N 1
ATOM 735 C CA . ILE A 1 96 ? -3.113 -0.623 9.608 1.00 74.75 96 ILE A CA 1
ATOM 736 C C . ILE A 1 96 ? -3.628 -1.835 8.834 1.00 74.75 96 ILE A C 1
ATOM 738 O O . ILE A 1 96 ? -2.867 -2.763 8.562 1.00 74.75 96 ILE A O 1
ATOM 742 N N . ALA A 1 97 ? -4.903 -1.818 8.441 1.00 72.38 97 ALA A N 1
ATOM 743 C CA . ALA A 1 97 ? -5.537 -2.918 7.712 1.00 72.38 97 ALA A CA 1
ATOM 744 C C . ALA A 1 97 ? -6.581 -2.440 6.686 1.00 72.38 97 ALA A C 1
ATOM 746 O O . ALA A 1 97 ? -7.154 -1.358 6.817 1.00 72.38 97 ALA A O 1
ATOM 747 N N . ILE A 1 98 ? -6.832 -3.265 5.663 1.00 69.75 98 ILE A N 1
ATOM 748 C CA . ILE A 1 98 ? -7.839 -3.049 4.600 1.00 69.75 98 ILE A CA 1
ATOM 749 C C . ILE A 1 98 ? -9.249 -3.488 5.042 1.00 69.75 98 ILE A C 1
ATOM 751 O O . ILE A 1 98 ? -9.378 -4.503 5.765 1.00 69.75 98 ILE A O 1
#

pLDDT: mean 72.47, std 11.22, range [41.59, 87.06]

Secondary structure (DSSP, 8-state):
--HHHHHHHHHTTEEEEEETTEEEEEESSS--EEEESHHHHHHHHTTS-EEHHHHHHHHHHH-TT--HHHHHHHHHHHHHTTSSEESSSSTTTSEEE-